Protein AF-A0A7V5BP68-F1 (afdb_monomer_lite)

Sequence (70 aa):
MTPTSLDAIREWLIQQIADLLGAPPEQIDPNQPLERFGIASRDAITLVGDLESWTGLSLSPTLVYEYPTI

Foldseek 3Di:
DQPPDPVVLLQLLLVLLCVVLVHDSVPDDQADFSVVSVQDLVSLLVSQVVSCVRNVDDDDSCCCVVPRGD

Secondary structure (DSSP, 8-state):
-----HHHHHHHHHHHHHHHHTS-GGG--TTS-GGGGT--HHHHHHHHHHHHHHH-----TTHHHH----

Structure (mmCIF, N/CA/C/O backbone):
data_AF-A0A7V5BP68-F1
#
_entry.id   AF-A0A7V5BP68-F1
#
loop_
_atom_site.group_PDB
_atom_site.id
_atom_site.type_symbol
_atom_site.label_atom_id
_atom_site.label_alt_id
_atom_site.label_comp_id
_atom_site.label_asym_id
_atom_site.label_entity_id
_atom_site.label_seq_id
_atom_site.pdbx_PDB_ins_code
_atom_site.Cartn_x
_atom_site.Cartn_y
_atom_site.Cartn_z
_atom_site.occupancy
_atom_site.B_iso_or_equiv
_atom_site.auth_seq_id
_atom_site.auth_comp_id
_atom_site.auth_asym_id
_atom_site.auth_atom_id
_atom_site.pdbx_PDB_model_num
ATOM 1 N N . MET A 1 1 ? -20.842 1.114 1.960 1.00 50.03 1 MET A N 1
ATOM 2 C CA . MET A 1 1 ? -20.135 0.165 2.841 1.00 50.03 1 MET A CA 1
ATOM 3 C C . MET A 1 1 ? -18.664 0.336 2.540 1.00 50.03 1 MET A C 1
ATOM 5 O O . MET A 1 1 ? -18.243 -0.089 1.478 1.00 50.03 1 MET A O 1
ATOM 9 N N . THR A 1 2 ? -17.928 1.056 3.380 1.00 54.00 2 THR A N 1
ATOM 10 C CA . THR A 1 2 ? -16.463 1.065 3.326 1.00 54.00 2 THR A CA 1
ATOM 11 C C . THR A 1 2 ? -16.003 -0.342 3.710 1.00 54.00 2 THR A C 1
ATOM 13 O O . THR A 1 2 ? -16.356 -0.794 4.803 1.00 54.00 2 THR A O 1
ATOM 16 N N . PRO A 1 3 ? -15.332 -1.103 2.828 1.00 57.59 3 PRO A N 1
ATOM 17 C CA . PRO A 1 3 ? -14.848 -2.430 3.177 1.00 57.59 3 PRO A CA 1
ATOM 18 C C . PRO A 1 3 ? -13.606 -2.255 4.059 1.00 57.59 3 PRO A C 1
ATOM 20 O O . PRO A 1 3 ? -12.478 -2.328 3.598 1.00 57.59 3 PRO A O 1
ATOM 23 N N . THR A 1 4 ? -13.800 -1.981 5.348 1.00 68.25 4 THR A N 1
ATOM 24 C CA . THR A 1 4 ? -12.714 -1.853 6.338 1.00 68.25 4 THR A CA 1
ATOM 25 C C . THR A 1 4 ? -12.286 -3.220 6.887 1.00 68.25 4 THR A C 1
ATOM 27 O O . THR A 1 4 ? -11.931 -3.358 8.055 1.00 68.25 4 THR A O 1
ATOM 30 N N . SER A 1 5 ? -12.377 -4.268 6.069 1.00 83.31 5 SER A N 1
ATOM 31 C CA . SER A 1 5 ? -11.890 -5.602 6.418 1.00 83.31 5 SER A CA 1
ATOM 32 C C . SER A 1 5 ? -10.442 -5.735 5.965 1.00 83.31 5 SER A C 1
ATOM 34 O O . SER A 1 5 ? -10.101 -5.312 4.862 1.00 83.31 5 SER A O 1
ATOM 36 N N . LEU A 1 6 ? -9.599 -6.337 6.806 1.00 81.56 6 LEU A N 1
ATOM 37 C CA . LEU A 1 6 ? -8.173 -6.517 6.522 1.00 81.56 6 LEU A CA 1
ATOM 38 C C . LEU A 1 6 ? -7.947 -7.274 5.204 1.00 81.56 6 LEU A C 1
ATOM 40 O O . LEU A 1 6 ? -7.126 -6.852 4.397 1.00 81.56 6 LEU A O 1
ATOM 44 N N . ASP A 1 7 ? -8.736 -8.320 4.946 1.00 86.12 7 ASP A N 1
ATOM 45 C CA . ASP A 1 7 ? -8.701 -9.064 3.682 1.00 86.12 7 ASP A CA 1
ATOM 46 C C . ASP A 1 7 ? -9.044 -8.187 2.471 1.00 86.12 7 ASP A C 1
ATOM 48 O O . ASP A 1 7 ? -8.353 -8.253 1.463 1.00 86.12 7 ASP A O 1
ATOM 52 N N . ALA A 1 8 ? -10.037 -7.299 2.583 1.00 86.94 8 ALA A N 1
ATOM 53 C CA . ALA A 1 8 ? -10.423 -6.417 1.482 1.00 86.94 8 ALA A CA 1
ATOM 54 C C . ALA A 1 8 ? -9.339 -5.371 1.172 1.00 86.94 8 ALA A C 1
ATOM 56 O O . ALA A 1 8 ? -9.069 -5.089 0.008 1.00 86.94 8 ALA A O 1
ATOM 57 N N . ILE A 1 9 ? -8.699 -4.813 2.208 1.00 85.25 9 ILE A N 1
ATOM 58 C CA . ILE A 1 9 ? -7.566 -3.886 2.052 1.00 85.25 9 ILE A CA 1
ATOM 59 C C . ILE A 1 9 ? -6.374 -4.612 1.422 1.00 85.25 9 ILE A C 1
ATOM 61 O O . ILE A 1 9 ? -5.744 -4.082 0.509 1.00 85.25 9 ILE A O 1
ATOM 65 N N . ARG A 1 10 ? -6.089 -5.839 1.870 1.00 86.25 10 ARG A N 1
ATOM 66 C CA . ARG A 1 10 ? -5.014 -6.670 1.322 1.00 86.25 10 ARG A CA 1
ATOM 67 C C . ARG A 1 10 ? -5.252 -7.011 -0.146 1.00 86.25 10 ARG A C 1
ATOM 69 O O . ARG A 1 10 ? -4.345 -6.835 -0.951 1.00 86.25 10 ARG A O 1
ATOM 76 N N . GLU A 1 11 ? -6.446 -7.477 -0.501 1.00 88.38 11 GLU A N 1
ATOM 77 C CA . GLU A 1 11 ? -6.800 -7.773 -1.892 1.00 88.38 11 GLU A CA 1
ATOM 78 C C . GLU A 1 11 ? -6.676 -6.527 -2.769 1.00 88.38 11 GLU A C 1
ATOM 80 O O . GLU A 1 11 ? -6.081 -6.592 -3.843 1.00 88.38 11 GLU A O 1
ATOM 85 N N . TRP A 1 12 ? -7.164 -5.381 -2.291 1.00 89.12 12 TRP A N 1
ATOM 86 C CA . TRP A 1 12 ? -7.059 -4.115 -3.011 1.00 89.12 12 TRP A CA 1
ATOM 87 C C . TRP A 1 12 ? -5.600 -3.690 -3.236 1.00 89.12 12 TRP A C 1
ATOM 89 O O . TRP A 1 12 ? -5.232 -3.328 -4.354 1.00 89.12 12 TRP A O 1
ATOM 99 N N . LEU A 1 13 ? -4.750 -3.793 -2.207 1.00 86.69 13 LEU A N 1
ATOM 100 C CA . LEU A 1 13 ? -3.319 -3.490 -2.315 1.00 86.69 13 LEU A CA 1
ATOM 101 C C . LEU A 1 13 ? -2.632 -4.419 -3.319 1.00 86.69 13 LEU A C 1
ATOM 103 O O . LEU A 1 13 ? -1.885 -3.948 -4.174 1.00 86.69 13 LEU A O 1
ATOM 107 N N . ILE A 1 14 ? -2.925 -5.721 -3.260 1.00 89.19 14 ILE A N 1
ATOM 108 C CA . ILE A 1 14 ? -2.396 -6.713 -4.201 1.00 89.19 14 ILE A CA 1
ATOM 109 C C . ILE A 1 14 ? -2.796 -6.370 -5.640 1.00 89.19 14 ILE A C 1
ATOM 111 O O . ILE A 1 14 ? -1.934 -6.402 -6.512 1.00 89.19 14 ILE A O 1
ATOM 115 N N . GLN A 1 15 ? -4.063 -6.017 -5.895 1.00 90.12 15 GLN A N 1
ATOM 116 C CA . GLN A 1 15 ? -4.516 -5.608 -7.232 1.00 90.12 15 G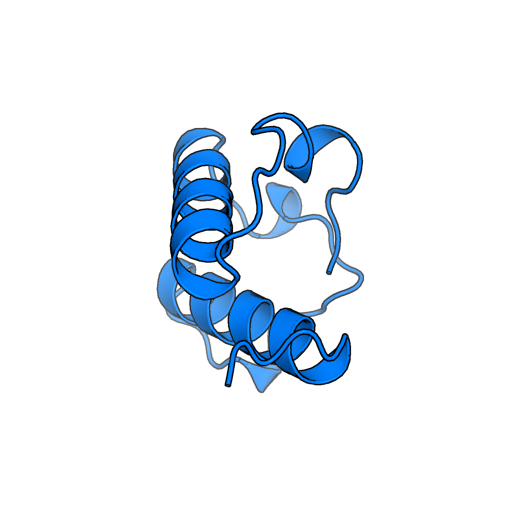LN A CA 1
ATOM 117 C C . GLN A 1 15 ? -3.760 -4.372 -7.728 1.00 90.12 15 GLN A C 1
ATOM 119 O O . GLN A 1 15 ? -3.178 -4.409 -8.804 1.00 90.12 15 GLN A O 1
ATOM 124 N N . GLN A 1 16 ? 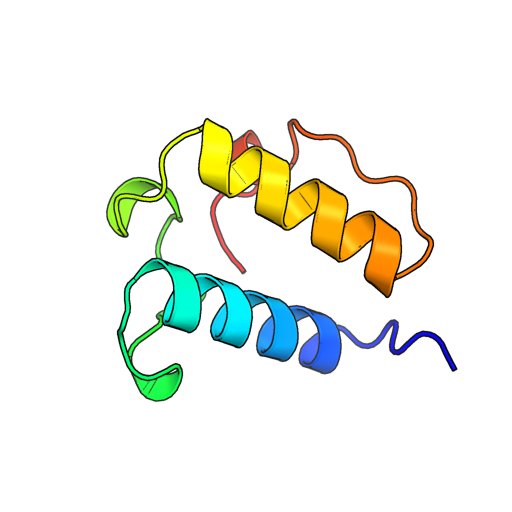-3.691 -3.310 -6.923 1.00 88.06 16 GLN A N 1
ATOM 125 C CA . GLN A 1 16 ? -3.006 -2.080 -7.328 1.00 88.06 16 GLN A CA 1
ATOM 126 C C . GLN A 1 16 ? -1.521 -2.307 -7.625 1.00 88.06 16 GLN A C 1
ATOM 128 O O . GLN A 1 16 ? -0.985 -1.766 -8.589 1.00 88.06 16 GLN A O 1
ATOM 133 N N . ILE A 1 17 ? -0.845 -3.123 -6.816 1.00 85.88 17 ILE A N 1
ATOM 134 C CA . ILE A 1 17 ? 0.561 -3.474 -7.039 1.00 85.88 17 ILE A CA 1
ATOM 135 C C . ILE A 1 17 ? 0.711 -4.326 -8.303 1.00 85.88 17 ILE A C 1
ATOM 137 O O . ILE A 1 17 ? 1.626 -4.094 -9.089 1.00 85.88 17 ILE A O 1
ATOM 141 N N . ALA A 1 18 ? -0.193 -5.276 -8.533 1.00 89.62 18 ALA A N 1
ATOM 142 C CA . ALA A 1 18 ? -0.225 -6.092 -9.741 1.00 89.62 18 ALA A CA 1
ATOM 143 C C . ALA A 1 18 ? -0.363 -5.231 -11.008 1.00 89.62 18 ALA A C 1
ATOM 145 O O . ALA A 1 18 ? 0.422 -5.390 -11.945 1.00 89.62 18 ALA A O 1
ATOM 146 N N . ASP A 1 19 ? -1.282 -4.263 -10.995 1.00 88.62 19 ASP A N 1
ATOM 147 C CA . ASP A 1 19 ? -1.479 -3.290 -12.073 1.00 88.62 19 ASP A CA 1
ATOM 148 C C . ASP A 1 19 ? -0.237 -2.415 -12.302 1.00 88.62 19 ASP A C 1
ATOM 150 O O . ASP A 1 19 ? 0.195 -2.245 -13.444 1.00 88.62 19 ASP A O 1
ATOM 154 N N . LEU A 1 20 ? 0.391 -1.912 -11.231 1.00 83.94 20 LEU A N 1
ATOM 155 C CA . LEU A 1 20 ? 1.626 -1.120 -11.319 1.00 83.94 20 LEU A CA 1
ATOM 156 C C . LEU A 1 20 ? 2.785 -1.905 -11.949 1.00 83.94 20 LEU A C 1
ATOM 158 O O . LEU A 1 20 ? 3.590 -1.341 -12.690 1.00 83.94 20 LEU A O 1
ATOM 162 N N . LEU A 1 21 ? 2.873 -3.204 -11.659 1.00 84.12 21 LEU A N 1
ATOM 163 C CA . LEU A 1 21 ? 3.930 -4.084 -12.161 1.00 84.12 21 LEU A CA 1
ATOM 164 C C . LEU A 1 21 ? 3.592 -4.727 -13.511 1.00 84.12 21 LEU A C 1
ATOM 166 O O . LEU A 1 21 ? 4.465 -5.342 -14.125 1.00 84.12 21 LEU A O 1
ATOM 170 N N . GLY A 1 22 ? 2.343 -4.615 -13.972 1.00 86.69 22 GLY A N 1
ATOM 171 C CA . GLY A 1 22 ? 1.845 -5.343 -15.140 1.00 86.69 22 GLY A CA 1
ATOM 172 C C . GLY A 1 22 ? 1.918 -6.865 -14.968 1.00 86.69 22 GLY A C 1
ATOM 173 O O . GLY A 1 22 ? 2.114 -7.590 -15.945 1.00 86.69 22 GLY A O 1
ATOM 174 N N . ALA A 1 23 ? 1.813 -7.346 -13.729 1.00 87.31 23 ALA A N 1
ATOM 175 C CA . ALA A 1 23 ? 1.914 -8.752 -13.356 1.00 87.31 23 ALA A CA 1
ATOM 176 C C . ALA A 1 23 ? 0.563 -9.259 -12.827 1.00 87.31 23 ALA A C 1
ATOM 178 O O . ALA A 1 23 ? -0.255 -8.463 -12.376 1.00 87.31 23 ALA A O 1
ATOM 179 N N . PRO A 1 24 ? 0.286 -10.572 -12.863 1.00 87.94 24 PRO A N 1
ATOM 180 C CA . PRO A 1 24 ? -0.910 -11.110 -12.232 1.00 87.94 24 PRO A CA 1
ATOM 181 C C . PRO A 1 24 ? -0.842 -10.965 -10.697 1.00 87.94 24 PRO A C 1
ATOM 183 O O . PRO A 1 24 ? 0.219 -11.176 -10.107 1.00 87.94 24 PRO A O 1
ATOM 186 N N . PRO A 1 25 ? -1.974 -10.687 -10.023 1.00 87.56 25 PRO A N 1
ATOM 187 C CA . PRO A 1 25 ? -2.042 -10.500 -8.567 1.00 87.56 25 PRO A CA 1
ATOM 188 C C . PRO A 1 25 ? -1.579 -11.719 -7.765 1.00 87.56 25 PRO A C 1
ATOM 190 O O . PRO A 1 25 ? -1.073 -11.593 -6.658 1.00 87.56 25 PRO A O 1
ATOM 193 N N . GLU A 1 26 ? -1.692 -12.904 -8.357 1.00 87.25 26 GLU A N 1
ATOM 194 C CA . GLU A 1 26 ? -1.229 -14.181 -7.809 1.00 87.25 26 GLU A CA 1
ATOM 195 C C . GLU A 1 26 ? 0.299 -14.241 -7.630 1.00 87.25 26 GLU A C 1
ATOM 197 O O . GLU A 1 26 ? 0.800 -15.062 -6.866 1.00 87.25 26 GLU A O 1
ATOM 202 N N . GLN A 1 27 ? 1.046 -13.394 -8.350 1.00 85.44 27 GLN A N 1
ATOM 203 C CA . GLN A 1 27 ? 2.506 -13.294 -8.263 1.00 85.44 27 GLN A CA 1
ATOM 204 C C . GLN A 1 27 ? 2.978 -12.232 -7.264 1.00 85.44 27 GLN A C 1
ATOM 206 O O . GLN A 1 27 ? 4.183 -12.092 -7.052 1.00 85.44 27 GLN A O 1
ATOM 211 N N . ILE A 1 28 ? 2.058 -11.485 -6.651 1.00 86.56 28 ILE A N 1
ATOM 212 C CA . ILE A 1 28 ? 2.397 -10.453 -5.674 1.00 86.56 28 ILE A CA 1
ATOM 213 C C . ILE A 1 28 ? 2.516 -11.099 -4.298 1.00 86.56 28 ILE A C 1
ATOM 215 O O . ILE A 1 28 ? 1.524 -11.526 -3.710 1.00 86.56 28 ILE A O 1
ATOM 219 N N . ASP A 1 29 ? 3.742 -11.169 -3.777 1.00 83.75 29 ASP A N 1
ATOM 220 C CA . ASP A 1 29 ? 3.986 -11.617 -2.406 1.00 83.75 29 ASP A CA 1
ATOM 221 C C . ASP A 1 29 ? 3.716 -10.466 -1.417 1.00 83.75 29 ASP A C 1
ATOM 223 O O . ASP A 1 29 ? 4.469 -9.488 -1.400 1.00 83.75 29 ASP A O 1
ATOM 227 N N . PRO A 1 30 ? 2.684 -10.563 -0.558 1.00 81.75 30 PRO A N 1
ATOM 228 C CA . PRO A 1 30 ? 2.376 -9.525 0.424 1.00 81.75 30 PRO A CA 1
ATOM 229 C C . PRO A 1 30 ? 3.471 -9.345 1.485 1.00 81.75 30 PRO A C 1
ATOM 231 O O . PRO A 1 30 ? 3.545 -8.295 2.120 1.00 81.75 30 PRO A O 1
ATOM 234 N N . ASN A 1 31 ? 4.343 -10.340 1.677 1.00 82.75 31 ASN A N 1
ATOM 235 C CA . ASN A 1 31 ? 5.451 -10.267 2.632 1.00 82.75 31 ASN A CA 1
ATOM 236 C C . ASN A 1 31 ? 6.699 -9.608 2.036 1.00 82.75 31 ASN A C 1
ATOM 238 O O . ASN A 1 31 ? 7.675 -9.367 2.753 1.00 82.75 31 ASN A O 1
ATOM 242 N N . GLN A 1 32 ? 6.706 -9.352 0.728 1.00 82.88 32 GLN A N 1
ATOM 243 C CA . GLN A 1 32 ? 7.842 -8.754 0.056 1.00 82.88 32 GLN A CA 1
ATOM 244 C C . GLN A 1 32 ? 7.756 -7.222 0.128 1.00 82.88 32 GLN A C 1
ATOM 246 O O . GLN A 1 32 ? 6.698 -6.649 -0.126 1.00 82.88 32 GLN A O 1
ATOM 251 N N . PRO A 1 33 ? 8.865 -6.534 0.458 1.00 81.69 33 PRO A N 1
ATOM 252 C CA . PRO A 1 33 ? 8.877 -5.081 0.501 1.00 81.69 33 PRO A CA 1
ATOM 253 C C . PRO A 1 33 ? 8.494 -4.458 -0.845 1.00 81.69 33 PRO A C 1
ATOM 255 O O . PRO A 1 33 ? 9.027 -4.868 -1.877 1.00 81.69 33 PRO A O 1
ATOM 258 N N . LEU A 1 34 ? 7.666 -3.413 -0.837 1.00 78.31 34 LEU A N 1
ATOM 259 C CA . LEU A 1 34 ? 7.246 -2.669 -2.036 1.00 78.31 34 LEU A CA 1
ATOM 260 C C . LEU A 1 34 ? 8.436 -2.161 -2.865 1.00 78.31 34 LEU A C 1
ATOM 262 O O . LEU A 1 34 ? 8.427 -2.225 -4.094 1.00 78.31 34 LEU A O 1
ATOM 266 N N . GLU A 1 35 ? 9.524 -1.771 -2.198 1.00 76.25 35 GLU A N 1
ATOM 267 C CA . GLU A 1 35 ? 10.784 -1.375 -2.839 1.00 76.25 35 GLU A CA 1
ATOM 268 C C . GLU A 1 35 ? 11.398 -2.492 -3.700 1.00 76.25 35 GLU A C 1
ATOM 270 O O . GLU A 1 35 ? 12.011 -2.226 -4.734 1.00 76.25 35 GLU A O 1
ATOM 275 N N . ARG A 1 36 ? 11.233 -3.764 -3.305 1.00 78.62 36 ARG A N 1
ATOM 276 C CA . ARG A 1 36 ? 11.762 -4.916 -4.055 1.00 78.62 36 ARG A CA 1
ATOM 277 C C . ARG A 1 36 ? 11.000 -5.173 -5.346 1.00 78.62 36 ARG A C 1
ATOM 279 O O . ARG A 1 36 ? 11.578 -5.762 -6.256 1.0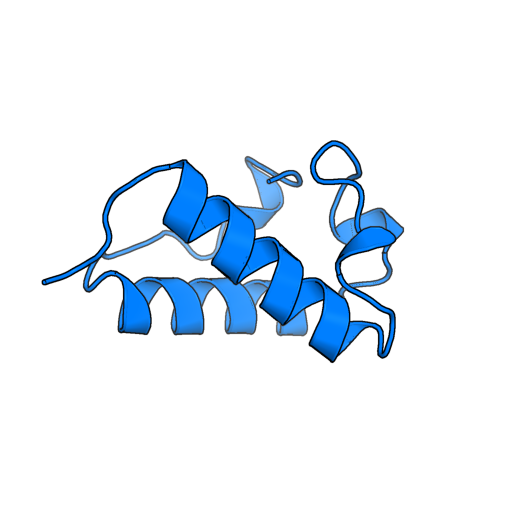0 78.62 36 ARG A O 1
ATOM 286 N N . PHE A 1 37 ? 9.746 -4.745 -5.420 1.00 74.69 37 PHE A N 1
ATOM 287 C CA . PHE A 1 37 ? 8.962 -4.792 -6.646 1.00 74.69 37 PHE A CA 1
ATOM 288 C C . PHE A 1 37 ? 9.347 -3.674 -7.628 1.00 74.69 37 PHE A C 1
ATOM 290 O O . PHE A 1 37 ? 8.925 -3.697 -8.776 1.00 74.69 37 PHE A O 1
ATOM 297 N N . GLY A 1 38 ? 10.191 -2.720 -7.216 1.00 73.81 38 GLY A N 1
ATOM 298 C CA . GLY A 1 38 ? 10.574 -1.582 -8.050 1.00 73.81 38 GLY A CA 1
ATOM 299 C C . GLY A 1 38 ? 9.551 -0.446 -8.035 1.00 73.81 38 GLY A C 1
ATOM 300 O O . GLY A 1 38 ? 9.627 0.439 -8.884 1.00 73.81 38 GLY A O 1
ATOM 301 N N . ILE A 1 39 ? 8.622 -0.449 -7.070 1.00 76.38 39 ILE A N 1
ATOM 302 C CA . ILE A 1 39 ? 7.682 0.653 -6.845 1.00 76.38 39 ILE A CA 1
ATOM 303 C C . ILE A 1 39 ? 8.489 1.878 -6.413 1.00 76.38 39 ILE A C 1
ATOM 305 O O . ILE A 1 39 ? 9.135 1.875 -5.361 1.00 76.38 39 ILE A O 1
ATOM 309 N N . ALA A 1 40 ? 8.485 2.926 -7.238 1.00 73.44 40 ALA A N 1
ATOM 310 C CA . ALA A 1 40 ? 9.181 4.161 -6.912 1.00 73.44 40 ALA A CA 1
ATOM 311 C C . ALA A 1 40 ? 8.425 4.916 -5.807 1.00 73.44 40 ALA A C 1
ATOM 313 O O . ALA A 1 40 ? 7.206 4.802 -5.678 1.00 73.44 40 ALA A O 1
ATOM 314 N N . SER A 1 41 ? 9.120 5.772 -5.049 1.00 71.75 41 SER A N 1
ATOM 315 C CA . SER A 1 41 ? 8.518 6.597 -3.984 1.00 71.75 41 SER A CA 1
ATOM 316 C C . SER A 1 41 ? 7.257 7.355 -4.412 1.00 71.75 41 SER A C 1
ATOM 318 O O . SER A 1 41 ? 6.395 7.631 -3.585 1.00 71.75 41 SER A O 1
ATOM 320 N N . ARG A 1 42 ? 7.135 7.705 -5.697 1.00 79.00 42 ARG A N 1
ATOM 321 C CA . ARG A 1 42 ? 5.946 8.365 -6.245 1.00 79.00 42 ARG A CA 1
ATOM 322 C C . ARG A 1 42 ? 4.746 7.419 -6.346 1.00 79.00 42 ARG A C 1
ATOM 324 O O . ARG A 1 42 ? 3.651 7.827 -5.981 1.00 79.00 42 ARG A O 1
ATOM 331 N N . ASP A 1 43 ? 4.956 6.192 -6.807 1.00 81.81 43 ASP A N 1
ATOM 332 C CA . ASP A 1 43 ? 3.894 5.194 -6.970 1.00 81.81 43 ASP A CA 1
ATOM 333 C C . ASP A 1 43 ? 3.358 4.756 -5.601 1.00 81.81 43 ASP A C 1
ATOM 335 O O . ASP A 1 43 ? 2.152 4.645 -5.405 1.00 81.81 43 ASP A O 1
ATOM 339 N N . ALA A 1 44 ? 4.253 4.635 -4.615 1.00 79.00 44 ALA A N 1
ATOM 340 C CA . ALA A 1 44 ? 3.911 4.417 -3.212 1.00 79.00 44 ALA A CA 1
ATOM 341 C C . ALA A 1 44 ? 3.000 5.521 -2.638 1.00 79.00 44 ALA A C 1
ATOM 343 O O . ALA A 1 44 ? 2.008 5.228 -1.974 1.00 79.00 44 ALA A O 1
ATOM 344 N N . ILE A 1 45 ? 3.307 6.794 -2.908 1.00 82.44 45 ILE A N 1
ATOM 345 C CA . ILE A 1 45 ? 2.476 7.923 -2.455 1.00 82.44 45 ILE A CA 1
ATOM 346 C C . ILE A 1 45 ? 1.103 7.898 -3.140 1.00 82.44 45 ILE A C 1
ATOM 348 O O . ILE A 1 45 ? 0.092 8.139 -2.482 1.00 82.44 45 I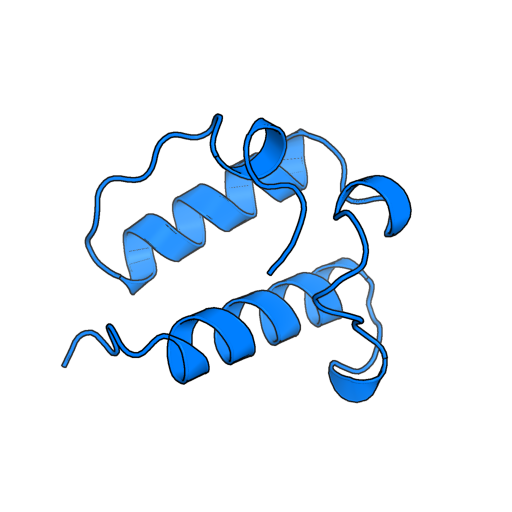LE A O 1
ATOM 352 N N . THR A 1 46 ? 1.054 7.590 -4.439 1.00 85.12 46 THR A N 1
ATOM 353 C CA . THR A 1 46 ? -0.211 7.437 -5.171 1.00 85.12 46 THR A CA 1
ATOM 354 C C . THR A 1 46 ? -1.059 6.306 -4.588 1.00 85.12 46 THR A C 1
ATOM 356 O O . THR A 1 46 ? -2.234 6.528 -4.314 1.00 85.12 46 THR A O 1
ATOM 359 N N . LEU A 1 47 ? -0.456 5.151 -4.290 1.00 85.19 47 LEU A N 1
ATOM 360 C CA . LEU A 1 47 ? -1.131 4.010 -3.665 1.00 85.19 47 LEU A CA 1
ATOM 361 C C . LEU A 1 47 ? -1.796 4.385 -2.331 1.00 85.19 47 LEU A C 1
ATOM 363 O O . LEU A 1 47 ? -2.938 4.003 -2.083 1.00 85.19 47 LEU A O 1
ATOM 367 N N . VAL A 1 48 ? -1.104 5.154 -1.481 1.00 85.31 48 VAL A N 1
ATOM 368 C CA . VAL A 1 48 ? -1.667 5.622 -0.203 1.00 85.31 48 VAL A CA 1
ATOM 369 C C . VAL A 1 48 ? -2.833 6.578 -0.428 1.00 85.31 48 VAL A C 1
ATOM 371 O O . VAL A 1 48 ? -3.868 6.406 0.207 1.00 85.31 48 VAL A O 1
ATOM 374 N N . GLY A 1 49 ? -2.710 7.537 -1.349 1.00 88.12 49 GLY A N 1
ATOM 375 C CA . GLY A 1 49 ? -3.798 8.476 -1.650 1.00 88.12 49 GLY A CA 1
ATOM 376 C C . GLY A 1 49 ? -5.045 7.794 -2.230 1.00 88.12 49 GLY A C 1
ATOM 377 O O . GLY A 1 49 ? -6.179 8.156 -1.898 1.00 88.12 49 GLY A O 1
ATOM 378 N N . ASP A 1 50 ? -4.847 6.762 -3.050 1.00 87.75 50 ASP A N 1
ATOM 379 C CA . ASP A 1 50 ? -5.932 5.933 -3.577 1.00 87.75 50 ASP A CA 1
ATOM 380 C C . ASP A 1 50 ? -6.597 5.118 -2.452 1.00 87.75 50 ASP A C 1
ATOM 382 O O . ASP A 1 50 ? -7.828 5.033 -2.386 1.00 87.75 50 ASP A O 1
ATOM 386 N N . LEU A 1 51 ? -5.804 4.590 -1.512 1.00 86.56 51 LEU A N 1
ATOM 387 C CA . LEU A 1 51 ? -6.300 3.860 -0.346 1.00 86.56 51 LEU A CA 1
ATOM 388 C C . LEU A 1 51 ? -7.072 4.773 0.622 1.00 86.56 51 LEU A C 1
ATOM 390 O O . LEU A 1 51 ? -8.125 4.375 1.127 1.00 86.56 51 LEU A O 1
ATOM 394 N N . GLU A 1 52 ? -6.605 6.002 0.859 1.00 88.19 52 GLU A N 1
ATOM 395 C CA . GLU A 1 52 ? -7.336 7.023 1.627 1.00 88.19 52 GLU A CA 1
ATOM 396 C C . GLU A 1 52 ? -8.694 7.315 0.988 1.00 88.19 52 GLU A C 1
ATOM 398 O O . GLU A 1 52 ? -9.724 7.310 1.663 1.00 88.19 52 GLU A O 1
ATOM 403 N N . SER A 1 53 ? -8.714 7.503 -0.334 1.00 87.56 53 SER A N 1
ATOM 404 C CA . SER A 1 53 ? -9.940 7.783 -1.088 1.00 87.56 53 SER A CA 1
ATOM 405 C C . SER A 1 53 ? -10.925 6.614 -1.048 1.00 87.56 53 SER A C 1
ATOM 407 O O . SER A 1 53 ? -12.135 6.823 -0.949 1.00 87.56 53 SER A O 1
ATOM 409 N N . TRP A 1 54 ? -10.420 5.379 -1.100 1.00 85.19 54 TRP A N 1
ATOM 410 C CA . TRP A 1 54 ? -11.241 4.169 -1.071 1.00 85.19 54 TRP A CA 1
ATOM 411 C C . TRP A 1 54 ? -11.788 3.848 0.327 1.00 85.19 54 TRP A C 1
ATOM 413 O O . TRP A 1 54 ? -12.969 3.526 0.481 1.00 85.19 54 TRP A O 1
ATOM 423 N N . THR A 1 55 ? -10.948 3.953 1.358 1.00 84.75 55 THR A N 1
ATOM 424 C CA . THR A 1 55 ? -11.336 3.670 2.751 1.00 84.75 55 THR A CA 1
ATOM 425 C C . THR A 1 55 ? -12.069 4.837 3.415 1.00 84.7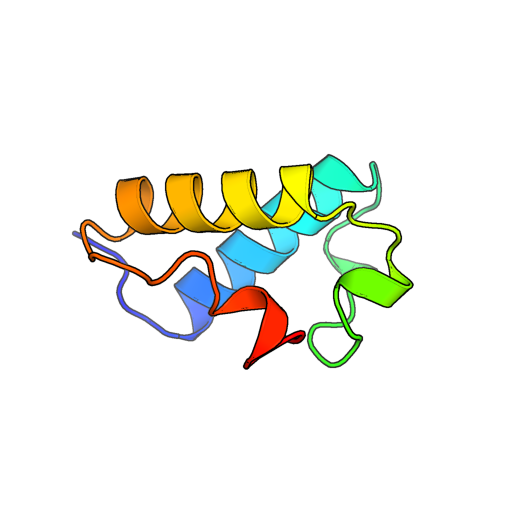5 55 THR A C 1
ATOM 427 O O . THR A 1 55 ? -12.789 4.628 4.394 1.00 84.75 55 THR A O 1
ATOM 430 N N . GLY A 1 56 ? -11.900 6.059 2.901 1.00 85.00 56 GLY A N 1
ATOM 431 C CA . GLY A 1 56 ? -12.351 7.296 3.539 1.00 85.00 56 GLY A CA 1
ATOM 432 C C . GLY A 1 56 ? -11.573 7.642 4.814 1.00 85.00 56 GLY A C 1
ATOM 433 O O . GLY A 1 56 ? -12.040 8.462 5.606 1.00 85.00 56 GLY A O 1
ATOM 434 N N . LEU A 1 57 ? -10.432 6.988 5.049 1.00 83.75 57 LEU A N 1
ATOM 435 C CA . LEU A 1 57 ? -9.561 7.221 6.197 1.00 83.75 57 LEU A CA 1
ATOM 436 C C . LEU A 1 57 ? -8.431 8.169 5.812 1.00 83.75 57 LEU A C 1
ATOM 438 O O . LEU A 1 57 ? -8.001 8.188 4.665 1.00 83.75 57 LEU A O 1
ATOM 442 N N . SER A 1 58 ? -7.928 8.921 6.791 1.00 82.69 58 SER A N 1
ATOM 443 C CA . SER A 1 58 ? -6.691 9.675 6.614 1.00 82.69 58 SER A CA 1
ATOM 444 C C . SER A 1 58 ? -5.506 8.783 6.981 1.00 82.69 58 SER A C 1
ATOM 446 O O . SER A 1 58 ? -5.436 8.270 8.101 1.00 82.69 58 SER A O 1
ATOM 448 N N . LEU A 1 59 ? -4.606 8.575 6.029 1.00 82.56 59 LEU A N 1
ATOM 449 C CA . LEU A 1 59 ? -3.433 7.717 6.108 1.00 82.56 59 LEU A CA 1
ATOM 450 C C . LEU A 1 59 ? -2.184 8.568 5.885 1.00 82.56 59 LEU A C 1
ATOM 452 O O . LEU A 1 59 ? -2.114 9.393 4.979 1.00 82.56 59 LEU A O 1
ATOM 456 N N . SER A 1 60 ? -1.160 8.361 6.710 1.00 81.69 60 SER A N 1
ATOM 457 C CA . SER A 1 60 ? 0.097 9.080 6.529 1.00 81.69 60 SER A CA 1
ATOM 458 C C . SER A 1 60 ? 0.809 8.597 5.258 1.00 81.69 60 SER A C 1
ATOM 460 O O . SER A 1 60 ? 1.017 7.393 5.104 1.00 81.69 60 SER A O 1
ATOM 462 N N . PRO A 1 61 ? 1.306 9.496 4.391 1.00 73.62 61 PRO A N 1
ATOM 463 C CA . PRO A 1 61 ? 2.082 9.118 3.205 1.00 73.62 61 PRO A CA 1
ATOM 464 C C . PRO A 1 61 ? 3.418 8.444 3.561 1.00 73.62 61 PRO A C 1
ATOM 466 O O . PRO A 1 61 ? 4.067 7.849 2.704 1.00 73.62 61 PRO A O 1
ATOM 469 N N . THR A 1 62 ? 3.837 8.519 4.830 1.00 79.25 62 THR A N 1
ATOM 470 C CA . THR A 1 62 ? 5.005 7.815 5.370 1.00 79.25 62 THR A CA 1
ATOM 471 C C . THR A 1 62 ? 4.745 6.343 5.670 1.00 79.25 62 THR A C 1
ATOM 473 O O . THR A 1 62 ? 5.710 5.605 5.854 1.00 79.25 62 THR A O 1
ATOM 476 N N . LEU A 1 63 ? 3.484 5.888 5.677 1.00 80.62 63 LEU A N 1
ATOM 477 C CA . LEU A 1 63 ? 3.131 4.509 6.027 1.00 80.62 63 LEU A CA 1
ATOM 478 C C . LEU A 1 63 ? 3.854 3.481 5.164 1.00 80.62 63 LEU A C 1
ATOM 480 O O . LEU A 1 63 ? 4.236 2.444 5.677 1.00 80.62 63 LEU A O 1
ATOM 484 N N . VAL A 1 64 ? 4.108 3.786 3.893 1.00 75.88 64 VAL A N 1
ATOM 485 C CA . VAL A 1 64 ? 4.824 2.879 2.982 1.00 75.88 64 VAL A CA 1
ATOM 486 C C . VAL A 1 64 ? 6.297 2.697 3.367 1.00 75.88 64 VAL A C 1
ATOM 488 O O . VAL A 1 64 ? 6.907 1.687 3.036 1.00 75.88 64 VAL A O 1
ATOM 491 N N . TYR A 1 65 ? 6.873 3.666 4.082 1.00 75.88 65 TYR A N 1
ATOM 492 C CA . TYR A 1 65 ? 8.233 3.586 4.616 1.00 75.88 65 TYR A CA 1
ATOM 493 C C . TYR A 1 65 ? 8.266 2.910 5.992 1.00 75.88 65 TYR A C 1
ATOM 495 O O . TYR A 1 65 ? 9.231 2.225 6.318 1.00 75.88 65 TYR A O 1
ATOM 503 N N . GLU A 1 66 ? 7.225 3.109 6.804 1.00 80.06 66 GLU A N 1
ATOM 504 C CA . GLU A 1 66 ? 7.097 2.499 8.135 1.00 80.06 66 GLU A CA 1
ATOM 505 C C . GLU A 1 66 ? 6.666 1.024 8.056 1.00 80.06 66 GLU A C 1
ATOM 507 O O . GLU A 1 66 ? 7.118 0.195 8.845 1.00 80.06 66 GLU A O 1
ATOM 512 N N . TYR A 1 67 ? 5.838 0.696 7.065 1.00 80.81 67 TYR A N 1
ATOM 513 C CA . TYR A 1 67 ? 5.271 -0.619 6.789 1.00 80.81 67 TYR A CA 1
ATOM 514 C C . TYR A 1 67 ? 5.414 -0.927 5.292 1.00 80.81 67 TYR A C 1
ATOM 516 O O . TYR A 1 67 ? 4.478 -0.732 4.517 1.00 80.81 67 TYR A O 1
ATOM 524 N N . PRO A 1 68 ? 6.587 -1.412 4.854 1.00 78.44 68 PRO A N 1
ATOM 525 C CA . PRO A 1 68 ? 6.855 -1.647 3.438 1.00 78.44 68 PRO A CA 1
ATOM 526 C C . PRO A 1 68 ? 6.183 -2.915 2.879 1.00 78.44 68 PRO A C 1
ATOM 528 O O . PRO A 1 68 ? 6.515 -3.310 1.767 1.00 78.44 68 PRO A O 1
ATOM 531 N N . THR A 1 69 ? 5.284 -3.573 3.618 1.00 80.69 69 THR A N 1
ATOM 532 C CA . THR A 1 69 ? 4.624 -4.853 3.271 1.00 80.69 69 THR A CA 1
ATOM 533 C C . THR A 1 69 ? 3.099 -4.761 3.434 1.00 80.69 69 THR A C 1
ATOM 535 O O . THR A 1 69 ? 2.619 -3.829 4.078 1.00 80.69 69 THR A O 1
ATOM 538 N N . ILE A 1 70 ? 2.349 -5.736 2.892 1.00 79.56 70 ILE A N 1
ATOM 539 C CA . ILE A 1 70 ? 0.867 -5.766 2.830 1.00 79.56 70 ILE A CA 1
ATOM 540 C C . ILE A 1 70 ? 0.207 -6.502 4.012 1.00 79.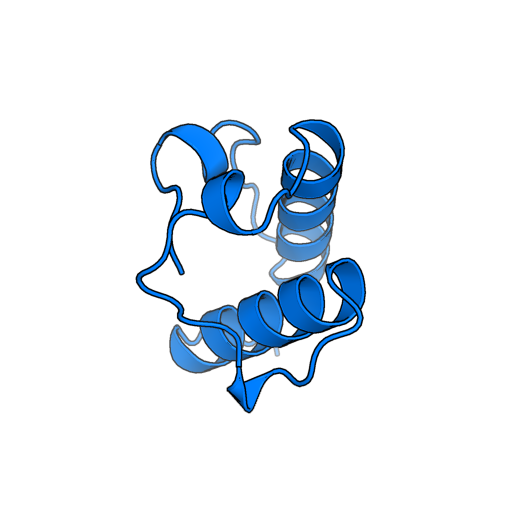56 70 ILE A C 1
ATOM 542 O O . ILE A 1 70 ? 0.392 -7.735 4.190 1.00 79.56 70 ILE A O 1
#

Radius of gyration: 11.38 Å; chains: 1; bounding box: 32×24×23 Å

pLDDT: mean 81.63, std 7.59, range [50.03, 90.12]